Protein AF-A0A2Z2KLW6-F1 (afdb_monomer_lite)

Structure (mmCIF, N/CA/C/O backbone):
data_AF-A0A2Z2KLW6-F1
#
_entry.id   AF-A0A2Z2KLW6-F1
#
loop_
_atom_site.group_PDB
_atom_site.id
_atom_site.type_symbol
_atom_site.label_atom_id
_atom_site.label_alt_id
_atom_site.label_comp_id
_atom_site.label_asym_id
_atom_site.label_entity_id
_atom_site.label_seq_id
_atom_site.pdbx_PDB_ins_code
_atom_site.Cartn_x
_atom_site.Cartn_y
_atom_site.Cartn_z
_atom_site.occupancy
_atom_site.B_iso_or_equiv
_atom_site.auth_seq_id
_atom_site.auth_comp_id
_atom_site.auth_asym_id
_atom_site.auth_atom_id
_atom_site.pdbx_PDB_model_num
ATOM 1 N N . MET A 1 1 ? -40.519 50.316 30.793 1.00 32.97 1 MET A N 1
ATOM 2 C CA . MET A 1 1 ? -40.543 49.162 31.716 1.00 32.97 1 MET A CA 1
ATOM 3 C C . MET A 1 1 ? -40.340 47.937 3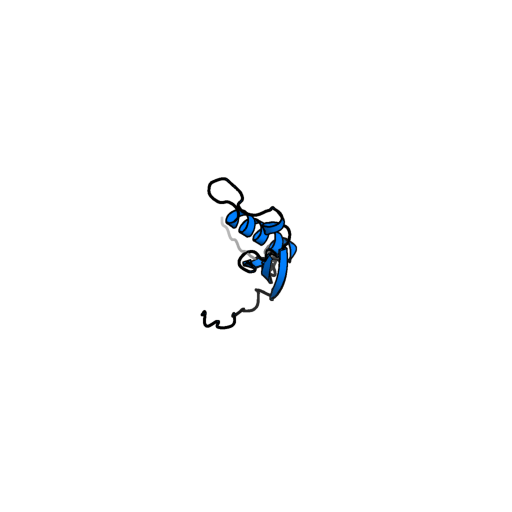0.840 1.00 32.97 1 MET A C 1
ATOM 5 O O . MET A 1 1 ? -41.102 47.790 29.896 1.00 32.97 1 MET A O 1
ATOM 9 N N . ILE A 1 2 ? -39.128 47.376 30.842 1.00 37.81 2 ILE A N 1
ATOM 10 C CA . ILE A 1 2 ? -38.696 46.283 31.745 1.00 37.81 2 ILE A CA 1
ATOM 11 C C . ILE A 1 2 ? -39.386 44.989 31.259 1.00 37.81 2 ILE A C 1
ATOM 13 O O . ILE A 1 2 ? -40.594 44.876 31.410 1.00 37.81 2 ILE A O 1
ATOM 17 N N . GLU A 1 3 ? -38.759 44.173 30.401 1.00 43.91 3 GLU A N 1
ATOM 18 C CA . GLU A 1 3 ? -37.597 43.286 30.659 1.00 43.91 3 GLU A CA 1
ATOM 19 C C . GLU A 1 3 ? -38.039 41.951 31.279 1.00 43.91 3 GLU A C 1
ATOM 21 O O . GLU A 1 3 ? -38.789 41.953 32.248 1.00 43.91 3 GLU A O 1
ATOM 26 N N . GLN A 1 4 ? -37.572 40.838 30.696 1.00 40.84 4 GLN A N 1
ATOM 27 C CA . GLN A 1 4 ? -36.975 39.649 31.342 1.00 40.84 4 GLN A CA 1
ATOM 28 C C . GLN A 1 4 ? -36.892 38.496 30.316 1.00 40.84 4 GLN A C 1
ATOM 30 O O . GLN A 1 4 ? -37.762 38.343 29.459 1.00 40.84 4 GLN A O 1
ATOM 35 N N . ALA A 1 5 ? -35.811 37.716 30.366 1.00 49.47 5 ALA A N 1
ATOM 36 C CA . ALA A 1 5 ? -35.470 36.653 29.409 1.00 49.47 5 ALA A CA 1
ATOM 37 C C . ALA A 1 5 ? -35.260 35.306 30.126 1.00 49.47 5 ALA A C 1
ATOM 39 O O . ALA A 1 5 ? -35.018 35.329 31.328 1.00 49.47 5 ALA A O 1
ATOM 40 N N . THR A 1 6 ? -35.309 34.173 29.394 1.00 44.00 6 THR A N 1
ATOM 41 C CA . THR A 1 6 ? -34.686 32.830 29.652 1.00 44.00 6 THR A CA 1
ATOM 42 C C . THR A 1 6 ? -35.404 31.785 28.751 1.00 44.00 6 THR A C 1
ATOM 44 O O . THR A 1 6 ? -36.629 31.780 28.752 1.00 44.00 6 THR A O 1
ATOM 47 N N . LEU A 1 7 ? -34.812 31.035 27.795 1.00 45.94 7 LEU A N 1
ATOM 48 C CA . LEU A 1 7 ? -33.710 30.031 27.797 1.00 45.94 7 LEU A CA 1
ATOM 49 C C . LEU A 1 7 ? -34.119 28.669 28.431 1.00 45.94 7 LEU A C 1
ATOM 51 O O . LEU A 1 7 ? -34.808 28.670 29.437 1.00 45.94 7 LEU A O 1
ATOM 55 N N . ILE A 1 8 ? -33.786 27.462 27.929 1.00 47.78 8 ILE A N 1
ATOM 56 C CA . ILE A 1 8 ? -32.936 26.980 26.806 1.00 47.78 8 ILE A CA 1
ATOM 57 C C . ILE A 1 8 ? -33.629 25.754 26.098 1.00 47.78 8 ILE A C 1
ATOM 59 O O . ILE A 1 8 ? -34.795 25.482 26.350 1.00 47.78 8 ILE A O 1
ATOM 63 N N . ALA A 1 9 ? -32.864 24.969 25.312 1.00 40.59 9 ALA A N 1
ATOM 64 C CA . ALA A 1 9 ? -33.021 23.542 24.942 1.00 40.59 9 ALA A CA 1
ATOM 65 C C . ALA A 1 9 ? -33.935 23.141 23.756 1.00 40.59 9 ALA A C 1
ATOM 67 O O . ALA A 1 9 ? -35.155 23.217 23.812 1.00 40.59 9 ALA A O 1
ATOM 68 N N . GLY A 1 10 ? -33.311 22.605 22.693 1.00 40.53 10 GLY A N 1
ATOM 69 C CA . GLY A 1 10 ? -34.001 21.958 21.562 1.00 40.53 10 GLY A CA 1
ATOM 70 C C . GLY A 1 10 ? -33.205 21.904 20.249 1.00 40.53 10 GLY A C 1
ATOM 71 O O . GLY A 1 10 ? -33.464 21.046 19.416 1.00 40.53 10 GLY A O 1
ATOM 72 N N . TRP A 1 11 ? -32.209 22.780 20.075 1.00 40.91 11 TRP A N 1
ATOM 73 C CA . TRP A 1 11 ? -31.428 22.921 18.833 1.00 40.91 11 TRP A CA 1
ATOM 74 C C . TRP A 1 11 ? -29.979 22.430 18.965 1.00 40.91 11 TRP A C 1
ATOM 76 O O . TRP A 1 11 ? -29.053 23.041 18.439 1.00 40.91 11 TRP A O 1
ATOM 86 N N . LEU A 1 12 ? -29.784 21.298 19.645 1.00 39.09 12 LEU A N 1
ATOM 87 C CA . LEU A 1 12 ? -28.577 20.497 19.456 1.00 39.09 12 LEU A CA 1
ATOM 88 C C . LEU A 1 12 ? -28.896 19.422 18.412 1.00 39.09 12 LEU A C 1
ATOM 90 O O . LEU A 1 12 ? -29.167 18.270 18.744 1.00 39.09 12 LEU A O 1
ATOM 94 N N . PHE A 1 13 ? -28.911 19.823 17.137 1.00 41.62 13 PHE A N 1
ATOM 95 C CA . PHE A 1 13 ? -28.797 18.847 16.058 1.00 41.62 13 PHE A CA 1
ATOM 96 C C . PHE A 1 13 ? -27.476 18.114 16.282 1.00 41.62 13 PHE A C 1
ATOM 98 O O . PHE A 1 13 ? -26.410 18.719 16.164 1.00 41.62 13 PHE A O 1
ATOM 105 N N . LEU A 1 14 ? -27.545 16.823 16.614 1.00 46.31 14 LEU A N 1
ATOM 106 C CA . LEU A 1 14 ? -26.389 15.956 16.473 1.00 46.31 14 LEU A CA 1
ATOM 107 C C . LEU A 1 14 ? -26.001 16.010 14.994 1.00 46.31 14 LEU A C 1
ATOM 109 O O . LEU A 1 14 ? -26.657 15.391 14.156 1.00 46.31 14 LEU A O 1
ATOM 113 N N . CYS A 1 15 ? -24.914 16.707 14.674 1.00 40.16 15 CYS A N 1
ATOM 114 C CA . CYS A 1 15 ? -24.020 16.155 13.674 1.00 40.16 15 CYS A CA 1
ATOM 115 C C . CYS A 1 15 ? -23.588 14.805 14.251 1.00 40.16 15 CYS A C 1
ATOM 117 O O . CYS A 1 15 ? -22.939 14.810 15.299 1.00 40.16 15 CYS A O 1
ATOM 119 N N . PRO A 1 16 ? -23.943 13.656 13.649 1.00 50.38 16 PRO A N 1
ATOM 120 C CA . PRO A 1 16 ? -23.192 12.459 13.951 1.00 50.38 16 PRO A CA 1
ATOM 121 C C . PRO A 1 16 ? -21.769 12.767 13.495 1.00 50.38 16 PRO A C 1
ATOM 123 O O . PRO A 1 16 ? -21.517 12.907 12.294 1.00 50.38 16 PRO A O 1
ATOM 126 N N . GLU A 1 17 ? -20.847 12.918 14.446 1.00 54.72 17 GLU A N 1
ATOM 127 C CA . GLU A 1 17 ? -19.436 12.724 14.153 1.00 54.72 17 GLU A CA 1
ATOM 128 C C . GLU A 1 17 ? -19.360 11.362 13.475 1.00 54.72 17 GLU A C 1
ATOM 130 O O . GLU A 1 17 ? -19.624 10.324 14.087 1.00 54.72 17 GLU A O 1
ATOM 135 N N . ARG A 1 18 ? -19.119 11.374 12.158 1.00 57.56 18 ARG A N 1
ATOM 136 C CA . ARG A 1 18 ? -18.841 10.149 11.427 1.00 57.56 18 ARG A CA 1
ATOM 137 C C . ARG A 1 18 ? -17.558 9.630 12.037 1.00 57.56 18 ARG A C 1
ATOM 139 O O . ARG A 1 18 ? -16.490 10.140 11.716 1.00 57.56 18 ARG A O 1
ATOM 146 N N . VAL A 1 19 ? -17.688 8.650 12.923 1.00 63.31 19 VAL A N 1
ATOM 147 C CA . VAL A 1 19 ? -16.574 7.837 13.386 1.00 63.31 19 VAL A CA 1
ATOM 148 C C . VAL A 1 19 ? -16.025 7.173 12.132 1.00 63.31 19 VAL A C 1
ATOM 150 O O . VAL A 1 19 ? -16.609 6.231 11.596 1.00 63.31 19 VAL A O 1
ATOM 153 N N . ILE A 1 20 ? -14.966 7.765 11.581 1.00 68.56 20 ILE A N 1
ATOM 154 C CA . ILE A 1 20 ? -14.258 7.197 10.446 1.00 68.56 20 ILE A CA 1
ATOM 155 C C . ILE A 1 20 ? -13.474 6.037 11.038 1.00 68.56 20 ILE A C 1
ATOM 157 O O . ILE A 1 20 ? -12.444 6.248 11.672 1.00 68.56 20 ILE A O 1
ATOM 161 N N . HIS A 1 21 ? -13.997 4.825 10.868 1.00 78.06 21 HIS A N 1
ATOM 162 C CA . HIS A 1 21 ? -13.213 3.628 11.116 1.00 78.06 21 HIS A CA 1
ATOM 163 C C . HIS A 1 21 ? -12.005 3.673 10.182 1.00 78.06 21 HIS A C 1
ATOM 165 O O . HIS A 1 21 ? -12.138 3.836 8.966 1.00 78.06 21 HIS A O 1
ATOM 171 N N . LEU A 1 22 ? -10.831 3.626 10.793 1.00 86.25 22 LEU A N 1
ATOM 172 C CA . LEU A 1 22 ? -9.549 3.587 10.122 1.00 86.25 22 LEU A CA 1
ATOM 173 C C . LEU A 1 22 ? -8.953 2.217 10.388 1.00 86.25 22 LEU A C 1
ATOM 175 O O . LEU A 1 22 ? -9.097 1.676 11.475 1.00 86.25 22 LEU A O 1
ATOM 179 N N . ASN A 1 23 ? -8.272 1.685 9.393 1.00 89.12 23 ASN A N 1
ATOM 180 C CA . ASN A 1 23 ? -7.674 0.370 9.373 1.00 89.12 23 ASN A CA 1
ATOM 181 C C . ASN A 1 23 ? -6.186 0.525 9.063 1.00 89.12 23 ASN A C 1
ATOM 183 O O . ASN A 1 23 ? -5.781 1.413 8.307 1.00 89.12 23 ASN A O 1
ATOM 187 N N . LEU A 1 24 ? -5.377 -0.325 9.680 1.00 89.38 24 LEU A N 1
ATOM 188 C CA . LEU A 1 24 ? -3.949 -0.437 9.457 1.00 89.38 24 LEU A CA 1
ATOM 189 C C . LEU A 1 24 ? -3.704 -1.485 8.371 1.00 89.38 24 LEU A C 1
ATOM 191 O O . LEU A 1 24 ? -4.070 -2.651 8.528 1.00 89.38 24 LEU A O 1
ATOM 195 N N . TYR A 1 25 ? -3.048 -1.065 7.298 1.00 89.94 25 TYR A N 1
ATOM 196 C CA . TYR A 1 25 ? -2.643 -1.913 6.186 1.00 89.94 25 TYR A CA 1
ATOM 197 C C . TYR A 1 25 ? -1.124 -1.895 6.036 1.00 89.94 25 TYR A C 1
ATOM 199 O O . TYR A 1 25 ? -0.483 -0.872 6.280 1.00 89.94 25 TYR A O 1
ATOM 207 N N . GLN A 1 26 ? -0.552 -2.999 5.577 1.00 90.00 26 GLN A N 1
ATOM 208 C CA . GLN A 1 26 ? 0.795 -3.067 5.028 1.00 90.00 26 GLN A CA 1
ATOM 209 C C . GLN A 1 26 ? 0.666 -3.241 3.518 1.00 90.00 26 GLN A C 1
ATOM 211 O O . GLN A 1 26 ? 0.088 -4.220 3.057 1.00 90.00 26 GLN A O 1
ATOM 216 N N . VAL A 1 27 ? 1.186 -2.291 2.747 1.00 89.25 27 VAL A N 1
ATOM 217 C CA . VAL A 1 27 ? 1.197 -2.374 1.286 1.00 89.25 27 VAL A CA 1
ATOM 218 C C . VAL A 1 27 ? 2.606 -2.713 0.827 1.00 89.25 27 VAL A C 1
ATOM 220 O O . VAL A 1 27 ? 3.550 -1.995 1.160 1.00 89.25 27 VAL A O 1
ATOM 223 N N . VAL A 1 28 ? 2.748 -3.808 0.091 1.00 88.88 28 VAL A N 1
ATOM 224 C CA . VAL A 1 28 ? 4.027 -4.352 -0.380 1.00 88.88 28 VAL A CA 1
ATOM 225 C C . VAL A 1 28 ? 4.091 -4.221 -1.897 1.00 88.88 28 VAL A C 1
ATOM 227 O O . VAL A 1 28 ? 3.082 -4.430 -2.568 1.00 88.88 28 VAL A O 1
ATOM 230 N N . ASN A 1 29 ? 5.256 -3.891 -2.455 1.00 83.25 29 ASN A N 1
ATOM 231 C CA . ASN A 1 29 ? 5.456 -3.976 -3.899 1.00 83.25 29 ASN A CA 1
ATOM 232 C C . ASN A 1 29 ? 6.100 -5.311 -4.307 1.00 83.25 29 ASN A C 1
ATOM 234 O O . ASN A 1 29 ? 7.018 -5.808 -3.653 1.00 83.25 29 ASN A O 1
ATOM 238 N N . GLY A 1 30 ? 5.646 -5.889 -5.423 1.00 70.19 30 GLY A N 1
ATOM 239 C CA . GLY A 1 30 ? 6.153 -7.174 -5.931 1.00 70.19 30 GLY A CA 1
ATOM 240 C C . GLY A 1 30 ? 7.577 -7.125 -6.512 1.00 70.19 30 GLY A C 1
ATOM 241 O O . GLY A 1 30 ? 8.076 -8.124 -7.032 1.00 70.19 30 GLY A O 1
ATOM 242 N N . TYR A 1 31 ? 8.247 -5.970 -6.465 1.00 66.31 31 TYR A N 1
ATOM 243 C CA . TYR A 1 31 ? 9.497 -5.721 -7.180 1.00 66.31 31 TYR A CA 1
ATOM 244 C C . TYR A 1 31 ? 10.711 -6.360 -6.481 1.00 66.31 31 TYR A C 1
ATOM 246 O O . TYR A 1 31 ? 11.410 -5.727 -5.689 1.00 66.31 31 TYR A O 1
ATOM 254 N N . MET A 1 32 ? 11.007 -7.618 -6.822 1.00 58.31 32 MET A N 1
ATOM 255 C CA . MET A 1 32 ? 12.121 -8.411 -6.272 1.00 58.31 32 MET A CA 1
ATOM 256 C C . MET A 1 32 ? 13.519 -7.990 -6.784 1.00 58.31 32 MET A C 1
ATOM 258 O O . MET A 1 32 ? 14.311 -8.824 -7.219 1.00 58.31 32 MET A O 1
ATOM 262 N N . GLY A 1 33 ? 13.839 -6.693 -6.740 1.00 62.44 33 GLY A N 1
ATOM 263 C CA . GLY A 1 33 ? 15.168 -6.167 -7.073 1.00 62.44 33 GLY A CA 1
ATOM 264 C C . GLY A 1 33 ? 16.171 -6.341 -5.927 1.00 62.44 33 GLY A C 1
ATOM 265 O O . GLY A 1 33 ? 17.085 -7.153 -6.016 1.00 62.44 33 GLY A O 1
ATOM 266 N N . ASN A 1 34 ? 15.972 -5.589 -4.839 1.00 63.66 34 ASN A N 1
ATOM 267 C CA . ASN A 1 34 ? 16.784 -5.642 -3.610 1.00 63.66 34 ASN A CA 1
ATOM 268 C C . ASN A 1 34 ? 15.998 -6.241 -2.421 1.00 63.66 34 ASN A C 1
ATOM 270 O O . ASN A 1 34 ? 16.329 -5.988 -1.266 1.00 63.66 34 ASN A O 1
ATOM 274 N N . GLY A 1 35 ? 14.943 -7.007 -2.708 1.00 68.00 35 GLY A N 1
ATOM 275 C CA . GLY A 1 35 ? 13.916 -7.406 -1.740 1.00 68.00 35 GLY A CA 1
ATOM 276 C C . GLY A 1 35 ? 12.656 -6.529 -1.826 1.00 68.00 35 GLY A C 1
ATOM 277 O O . GLY A 1 35 ? 12.697 -5.463 -2.447 1.00 68.00 35 GLY A O 1
ATOM 278 N N . PRO A 1 36 ? 11.526 -6.989 -1.259 1.00 70.00 36 PRO A N 1
ATOM 279 C CA . PRO A 1 36 ? 10.256 -6.272 -1.308 1.00 70.00 36 PRO A CA 1
ATOM 280 C C . PRO A 1 36 ? 10.304 -5.003 -0.450 1.00 70.00 36 PRO A C 1
ATOM 282 O O . PRO A 1 36 ? 10.741 -5.036 0.702 1.00 70.00 36 PRO A O 1
ATOM 285 N N . HIS A 1 37 ? 9.805 -3.888 -0.983 1.00 81.62 37 HIS A N 1
ATOM 286 C CA . HIS A 1 37 ? 9.580 -2.683 -0.191 1.00 81.62 37 HIS A CA 1
ATOM 287 C C . HIS A 1 37 ? 8.141 -2.676 0.330 1.00 81.62 37 HIS A C 1
ATOM 289 O O . HIS A 1 37 ? 7.200 -2.939 -0.419 1.00 81.62 37 HIS A O 1
ATOM 295 N N . PHE A 1 38 ? 7.962 -2.330 1.604 1.00 86.12 38 PHE A N 1
ATOM 296 C CA . PHE A 1 38 ? 6.652 -2.248 2.245 1.00 86.12 38 PHE A CA 1
ATOM 297 C C . PHE A 1 38 ? 6.419 -0.881 2.894 1.00 86.12 38 PHE A C 1
ATOM 299 O O . PHE A 1 38 ? 7.347 -0.233 3.381 1.00 86.12 38 PHE A O 1
ATOM 306 N N . VAL A 1 39 ? 5.160 -0.444 2.904 1.00 86.44 39 VAL A N 1
ATOM 307 C CA . VAL A 1 39 ? 4.700 0.805 3.520 1.00 86.44 39 VAL A CA 1
ATOM 308 C C . VAL A 1 39 ? 3.482 0.505 4.385 1.00 86.44 39 VAL A C 1
ATOM 310 O O . VAL A 1 39 ? 2.485 -0.030 3.904 1.00 86.44 39 VAL A O 1
ATOM 313 N N . THR A 1 40 ? 3.539 0.880 5.660 1.00 89.56 40 THR A N 1
ATOM 314 C CA . THR A 1 40 ? 2.387 0.788 6.563 1.00 89.56 40 THR A CA 1
ATOM 315 C C . THR A 1 40 ? 1.508 2.030 6.411 1.00 89.56 40 THR A C 1
ATOM 317 O O . THR A 1 40 ? 1.993 3.156 6.534 1.00 89.56 40 THR A O 1
ATOM 320 N N . VAL A 1 41 ? 0.215 1.838 6.151 1.00 86.88 41 VAL A N 1
ATOM 321 C CA . VAL A 1 41 ? -0.755 2.902 5.859 1.00 86.88 41 VAL A CA 1
ATOM 322 C C . VAL A 1 41 ? -1.961 2.794 6.788 1.00 86.88 41 VAL A C 1
ATOM 324 O O . VAL A 1 41 ? -2.511 1.714 6.980 1.00 86.88 41 VAL A O 1
ATOM 327 N N . ILE A 1 42 ? -2.408 3.929 7.330 1.00 89.06 42 ILE A N 1
ATOM 328 C CA . ILE A 1 42 ? -3.685 4.040 8.046 1.00 89.06 42 ILE A CA 1
ATOM 329 C C . ILE A 1 42 ? -4.716 4.630 7.079 1.00 89.06 42 ILE A C 1
ATOM 331 O O . ILE A 1 42 ? -4.572 5.774 6.646 1.00 89.06 42 ILE A O 1
ATOM 335 N N . ALA A 1 43 ? -5.749 3.863 6.730 1.00 88.38 43 ALA A N 1
ATOM 336 C CA . ALA A 1 43 ? -6.758 4.251 5.743 1.00 88.38 43 ALA A CA 1
ATOM 337 C C . ALA A 1 43 ? -8.147 3.693 6.084 1.00 88.38 43 ALA A C 1
ATOM 339 O O . ALA A 1 43 ? -8.278 2.746 6.847 1.00 88.38 43 ALA A O 1
ATOM 340 N N . LYS A 1 44 ? -9.208 4.265 5.506 1.00 88.75 44 LYS A N 1
ATOM 341 C CA . LYS A 1 44 ? -10.590 3.786 5.710 1.00 88.75 44 LYS A CA 1
ATOM 342 C C . LYS A 1 44 ? -10.858 2.396 5.106 1.00 88.75 44 LYS A C 1
ATOM 344 O O . LYS A 1 44 ? -11.612 1.614 5.671 1.00 88.75 44 LYS A O 1
ATOM 349 N N . ASP A 1 45 ? -10.258 2.116 3.954 1.00 89.69 45 ASP A N 1
ATOM 350 C CA . ASP A 1 45 ? -10.446 0.912 3.146 1.00 89.69 45 ASP A CA 1
ATOM 351 C C . ASP A 1 45 ? -9.178 0.614 2.331 1.00 89.69 45 ASP A C 1
ATOM 353 O O . ASP A 1 45 ? -8.311 1.479 2.180 1.00 89.69 45 ASP A O 1
ATOM 357 N N . GLU A 1 46 ? -9.089 -0.609 1.801 1.00 90.25 46 GLU A N 1
ATOM 358 C CA . GLU A 1 46 ? -7.948 -1.111 1.021 1.00 90.25 46 GLU A CA 1
ATOM 359 C C . GLU A 1 46 ? -7.615 -0.198 -0.164 1.00 90.25 46 GLU A C 1
ATOM 361 O O . GLU A 1 46 ? -6.462 0.173 -0.341 1.00 90.25 46 GLU A O 1
ATOM 366 N N . ALA A 1 47 ? -8.622 0.271 -0.909 1.00 91.88 47 ALA A N 1
ATOM 367 C CA . ALA A 1 47 ? -8.422 1.168 -2.049 1.00 91.88 47 ALA A CA 1
ATOM 368 C C . ALA A 1 47 ? -7.807 2.526 -1.651 1.00 91.88 47 ALA A C 1
ATOM 370 O O . ALA A 1 47 ? -7.001 3.095 -2.389 1.00 91.88 4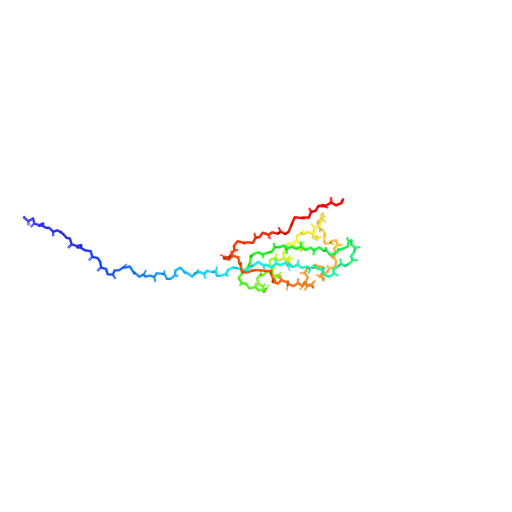7 ALA A O 1
ATOM 371 N N . ALA A 1 48 ? -8.161 3.069 -0.478 1.00 91.12 48 ALA A N 1
ATOM 372 C CA . ALA A 1 48 ? -7.508 4.267 0.049 1.00 91.12 48 ALA A CA 1
ATOM 373 C C . ALA A 1 48 ? -6.083 3.984 0.558 1.00 91.12 48 ALA A C 1
ATOM 375 O O . ALA A 1 48 ? -5.230 4.869 0.466 1.00 91.12 48 ALA A O 1
ATOM 376 N N . ALA A 1 49 ? -5.813 2.775 1.064 1.00 91.00 49 ALA A N 1
ATOM 377 C CA . ALA A 1 49 ? -4.468 2.351 1.446 1.00 91.00 49 ALA A CA 1
ATOM 378 C C . ALA A 1 49 ? -3.555 2.200 0.220 1.00 91.00 49 ALA A C 1
ATOM 380 O O . ALA A 1 49 ? -2.461 2.762 0.197 1.00 91.00 49 ALA A O 1
ATOM 381 N N . GLU A 1 50 ? -4.041 1.512 -0.815 1.00 92.25 50 GLU A N 1
ATOM 382 C CA . GLU A 1 50 ? -3.373 1.294 -2.099 1.00 92.25 50 GLU A CA 1
ATOM 383 C C . GLU A 1 50 ? -3.020 2.621 -2.778 1.00 92.25 50 GLU A C 1
ATOM 385 O O . GLU A 1 50 ? -1.865 2.849 -3.129 1.00 92.25 50 GLU A O 1
ATOM 390 N N . ALA A 1 51 ? -3.979 3.550 -2.885 1.00 92.88 51 ALA A N 1
ATOM 391 C CA . ALA A 1 51 ? -3.745 4.859 -3.494 1.00 92.88 51 ALA A CA 1
ATOM 392 C C . ALA A 1 51 ? -2.686 5.683 -2.734 1.00 92.88 51 ALA A C 1
ATOM 394 O O . ALA A 1 51 ? -1.807 6.294 -3.348 1.00 92.88 51 ALA A O 1
ATOM 395 N N . ALA A 1 52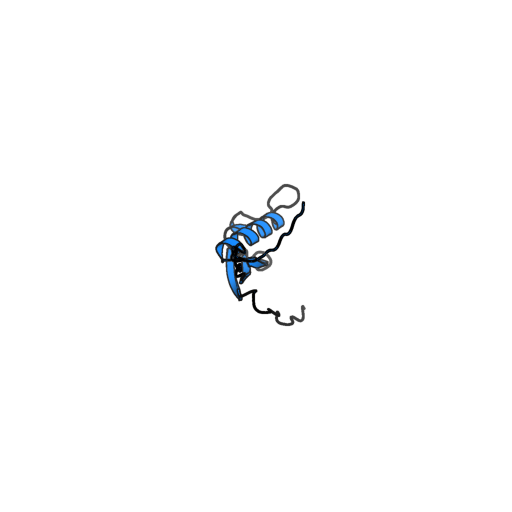 ? -2.731 5.679 -1.397 1.00 92.12 52 ALA A N 1
ATOM 396 C CA . ALA A 1 52 ? -1.749 6.380 -0.569 1.00 92.12 52 ALA A CA 1
ATOM 397 C C . ALA A 1 52 ? -0.351 5.735 -0.644 1.00 92.12 52 ALA A C 1
ATOM 399 O O . ALA A 1 52 ? 0.655 6.448 -0.715 1.00 92.12 52 ALA A O 1
ATOM 400 N N . ALA A 1 53 ? -0.278 4.401 -0.679 1.00 91.56 53 ALA A N 1
ATOM 401 C CA . ALA A 1 53 ? 0.965 3.663 -0.874 1.00 91.56 53 ALA A CA 1
ATOM 402 C C . ALA A 1 53 ? 1.547 3.882 -2.278 1.00 91.56 53 ALA A C 1
ATOM 404 O O . ALA A 1 53 ? 2.739 4.156 -2.399 1.00 91.56 53 ALA A O 1
ATOM 405 N N . SER A 1 54 ? 0.720 3.856 -3.326 1.00 91.12 54 SER A N 1
ATOM 406 C CA . SER A 1 54 ? 1.114 4.154 -4.709 1.00 91.12 54 SER A CA 1
ATOM 407 C C . SER A 1 54 ? 1.763 5.533 -4.820 1.00 91.12 54 SER A C 1
ATOM 409 O O . SER A 1 54 ? 2.859 5.665 -5.368 1.00 91.12 54 SER A O 1
ATOM 411 N N . GLU A 1 55 ? 1.171 6.565 -4.207 1.00 91.81 55 GLU A N 1
ATOM 412 C CA . GLU A 1 55 ? 1.807 7.882 -4.139 1.00 91.81 55 GLU A CA 1
ATOM 413 C C . GLU A 1 55 ? 3.162 7.864 -3.414 1.00 91.81 55 GLU A C 1
ATOM 415 O O . GLU A 1 55 ? 4.080 8.580 -3.826 1.00 91.81 55 GLU A O 1
ATOM 420 N N . ALA A 1 56 ? 3.301 7.090 -2.334 1.00 89.88 56 ALA A N 1
ATOM 421 C CA . ALA A 1 56 ? 4.553 6.967 -1.590 1.00 89.88 56 ALA A CA 1
ATOM 422 C C . ALA A 1 56 ? 5.639 6.251 -2.415 1.00 89.88 56 ALA A C 1
ATOM 424 O O . ALA A 1 56 ? 6.740 6.786 -2.566 1.00 89.88 56 ALA A O 1
ATOM 425 N N . PHE A 1 57 ? 5.317 5.108 -3.028 1.00 88.69 57 PHE A N 1
ATOM 426 C CA . PHE A 1 57 ? 6.217 4.369 -3.918 1.00 88.69 57 PHE A CA 1
ATOM 427 C C . PHE A 1 57 ? 6.610 5.191 -5.149 1.00 88.69 57 PHE A C 1
ATOM 429 O O . PHE A 1 57 ? 7.782 5.214 -5.522 1.00 88.69 57 PHE A O 1
ATOM 436 N N . LYS A 1 58 ? 5.680 5.950 -5.737 1.00 89.06 58 LYS A N 1
ATOM 437 C CA . LYS A 1 58 ? 5.957 6.839 -6.874 1.00 89.06 58 LYS A CA 1
ATOM 438 C C . LYS A 1 58 ? 6.878 8.006 -6.503 1.00 89.06 58 LYS A C 1
ATOM 440 O O . LYS A 1 58 ? 7.741 8.377 -7.298 1.00 89.06 58 LYS A O 1
ATOM 445 N N . LYS A 1 59 ? 6.742 8.560 -5.290 1.00 88.75 59 LYS A N 1
ATOM 446 C CA . LYS A 1 59 ? 7.672 9.567 -4.737 1.00 88.75 59 LYS A CA 1
ATOM 447 C C . LYS A 1 59 ? 9.052 8.962 -4.456 1.00 88.75 59 LYS A C 1
ATOM 449 O O . LYS A 1 59 ? 10.047 9.604 -4.770 1.00 88.75 59 LYS A O 1
ATOM 454 N N . HIS A 1 60 ? 9.119 7.735 -3.935 1.00 85.81 60 HIS A N 1
ATOM 455 C CA . HIS A 1 60 ? 10.375 6.999 -3.734 1.00 85.81 60 HIS A CA 1
ATOM 456 C C . HIS A 1 60 ? 11.092 6.698 -5.062 1.00 85.81 60 HIS A C 1
ATOM 458 O O . HIS A 1 60 ? 12.297 6.904 -5.182 1.00 85.81 60 HIS A O 1
ATOM 464 N N . ALA A 1 61 ? 10.341 6.287 -6.086 1.00 86.25 61 ALA A N 1
ATOM 465 C CA . ALA A 1 61 ? 10.867 5.988 -7.413 1.00 86.25 61 ALA A CA 1
ATOM 466 C C . ALA A 1 61 ? 11.382 7.221 -8.175 1.00 86.25 61 ALA A C 1
ATOM 468 O O . ALA A 1 61 ? 12.166 7.072 -9.115 1.00 86.25 61 ALA A O 1
ATOM 469 N N . PHE A 1 62 ? 10.944 8.430 -7.813 1.00 88.50 62 PHE A N 1
ATOM 470 C CA . PHE A 1 62 ? 11.311 9.665 -8.499 1.00 88.50 62 PHE A CA 1
ATOM 471 C C . PHE A 1 62 ? 12.598 10.276 -7.926 1.00 88.50 62 PHE A C 1
ATOM 473 O O . PHE A 1 62 ? 12.588 10.981 -6.916 1.00 88.50 62 PHE A O 1
ATOM 480 N N . TYR A 1 63 ? 13.720 10.074 -8.621 1.00 85.25 63 TYR A N 1
ATOM 481 C CA . TYR A 1 63 ? 15.030 10.584 -8.214 1.00 85.25 63 TYR A CA 1
ATOM 482 C C . TYR A 1 63 ? 15.674 11.427 -9.321 1.00 85.25 63 TYR A C 1
ATOM 484 O O . TYR A 1 63 ? 15.719 11.036 -10.487 1.00 85.25 63 TYR A O 1
ATOM 492 N N . ARG A 1 64 ? 16.187 12.612 -8.954 1.00 85.31 64 ARG A N 1
ATOM 493 C CA . ARG A 1 64 ? 16.872 13.573 -9.852 1.00 85.31 64 ARG A CA 1
ATOM 494 C C . ARG A 1 64 ? 16.120 13.912 -11.156 1.00 85.31 64 ARG A C 1
ATOM 496 O O . ARG A 1 64 ? 16.747 14.213 -12.166 1.00 85.31 64 ARG A O 1
ATOM 503 N N . GLY A 1 65 ? 14.786 13.927 -11.124 1.00 87.88 65 GLY A N 1
ATOM 504 C CA . GLY A 1 65 ? 13.957 14.314 -12.273 1.00 87.88 65 GLY A CA 1
ATOM 505 C C . GLY A 1 65 ? 13.492 13.155 -13.162 1.00 87.88 65 GLY A C 1
ATOM 506 O O . GLY A 1 65 ? 12.846 13.403 -14.176 1.00 87.88 65 GLY A O 1
ATOM 507 N N . SER A 1 66 ? 13.789 11.908 -12.791 1.00 87.38 66 SER A N 1
ATOM 508 C CA . SER A 1 66 ? 13.405 10.699 -13.530 1.00 87.38 66 SER A CA 1
ATOM 509 C C . SER A 1 66 ? 12.885 9.610 -12.592 1.00 87.38 66 SER A C 1
ATOM 511 O O . SER A 1 66 ? 13.365 9.489 -11.464 1.00 87.38 66 SER A O 1
ATOM 513 N N . TYR A 1 67 ? 11.962 8.777 -13.070 1.00 86.81 67 TYR A N 1
ATOM 514 C CA . TYR A 1 67 ? 11.612 7.531 -12.388 1.00 86.81 67 TYR A CA 1
ATOM 515 C C . TYR A 1 67 ? 12.724 6.495 -12.592 1.00 86.81 67 TYR A C 1
ATOM 517 O O . TYR A 1 67 ? 13.159 6.277 -13.722 1.00 86.81 67 TYR A 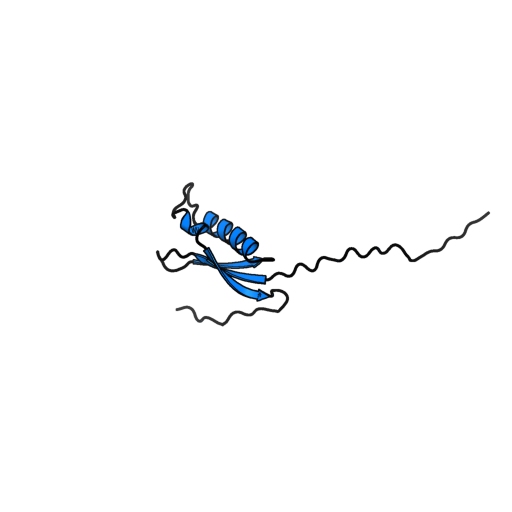O 1
ATOM 525 N N . GLN A 1 68 ? 13.208 5.893 -11.504 1.00 87.31 68 GLN A N 1
ATOM 526 C CA . GLN A 1 68 ? 14.265 4.870 -11.534 1.00 87.31 68 GLN A CA 1
ATOM 527 C C . GLN A 1 68 ? 13.735 3.440 -11.661 1.00 87.31 68 GLN A C 1
ATOM 529 O O . GLN A 1 68 ? 14.499 2.538 -11.995 1.00 87.31 68 GLN A O 1
ATOM 534 N N . TYR A 1 69 ? 12.441 3.247 -11.412 1.00 84.88 69 TYR A N 1
ATOM 535 C CA . TYR A 1 69 ? 11.764 1.959 -11.484 1.00 84.88 69 TYR A CA 1
ATOM 536 C C . TYR A 1 69 ? 10.668 1.985 -12.563 1.00 84.88 69 TYR A C 1
ATOM 538 O O . TYR A 1 69 ? 10.171 3.071 -12.889 1.00 84.88 69 TYR A O 1
ATOM 546 N N . PRO A 1 70 ? 10.312 0.819 -13.132 1.00 86.38 70 PRO A N 1
ATOM 547 C CA . PRO A 1 70 ? 9.146 0.678 -14.002 1.00 86.38 70 PRO A CA 1
ATOM 548 C C . PRO A 1 70 ? 7.828 1.020 -13.277 1.00 86.38 70 PRO A C 1
ATOM 550 O O . PRO A 1 70 ? 7.796 1.183 -12.061 1.00 86.38 70 PRO A O 1
ATOM 553 N N . GLU A 1 71 ? 6.750 1.223 -14.043 1.00 85.81 71 GLU A N 1
ATOM 554 C CA . GLU A 1 71 ? 5.475 1.750 -13.518 1.00 85.81 71 GLU A CA 1
ATOM 555 C C . GLU A 1 71 ? 4.744 0.769 -12.585 1.00 85.81 71 GLU A C 1
ATOM 557 O O . GLU A 1 71 ? 4.132 1.194 -11.604 1.00 85.81 71 GLU A O 1
ATOM 562 N N . ASP A 1 72 ? 4.916 -0.531 -12.828 1.00 86.00 72 ASP A N 1
ATOM 563 C CA . ASP A 1 72 ? 4.494 -1.629 -11.951 1.00 86.00 72 ASP A CA 1
ATOM 564 C C . ASP A 1 72 ? 4.969 -1.456 -10.495 1.00 86.00 72 ASP A C 1
ATOM 566 O O . ASP A 1 72 ? 4.206 -1.745 -9.578 1.00 86.00 72 ASP A O 1
ATOM 570 N N . TYR A 1 73 ? 6.147 -0.868 -10.256 1.00 85.06 73 TYR A N 1
ATOM 571 C CA . TYR A 1 73 ? 6.698 -0.597 -8.919 1.00 85.06 73 TYR A CA 1
ATOM 572 C C . TYR A 1 73 ? 5.739 0.160 -7.980 1.00 85.06 73 TYR A C 1
ATOM 574 O O . TYR A 1 73 ? 5.857 0.028 -6.759 1.00 85.06 73 TYR A O 1
ATOM 582 N N . TRP A 1 74 ? 4.824 0.972 -8.529 1.00 88.88 74 TRP A N 1
ATOM 583 C CA . TRP A 1 74 ? 3.805 1.709 -7.772 1.00 88.88 74 TRP A CA 1
ATOM 584 C C . TRP A 1 74 ? 2.361 1.428 -8.224 1.00 88.88 74 TRP A C 1
ATOM 586 O O . TRP A 1 74 ? 1.451 2.082 -7.710 1.00 88.88 74 TRP A O 1
ATOM 596 N N . THR A 1 75 ? 2.125 0.505 -9.164 1.00 87.38 75 THR A N 1
ATOM 597 C CA . THR A 1 75 ? 0.766 0.102 -9.593 1.00 87.38 75 THR A CA 1
ATOM 598 C C . THR A 1 75 ? 0.442 -1.371 -9.353 1.00 87.38 75 THR A C 1
ATOM 600 O O . THR A 1 75 ? -0.731 -1.719 -9.381 1.00 87.38 75 THR A O 1
ATOM 603 N N . ASP A 1 76 ? 1.443 -2.229 -9.146 1.00 88.69 76 ASP A N 1
ATOM 604 C CA . ASP A 1 76 ? 1.274 -3.641 -8.788 1.00 88.69 76 ASP A CA 1
ATOM 605 C C . ASP A 1 76 ? 1.624 -3.816 -7.302 1.00 88.69 76 ASP A C 1
ATOM 607 O O . ASP A 1 76 ? 2.783 -4.006 -6.913 1.00 88.69 76 ASP A O 1
ATOM 611 N N . LEU A 1 77 ? 0.610 -3.601 -6.460 1.00 88.75 77 LEU A N 1
ATOM 612 C CA . LEU A 1 77 ? 0.734 -3.478 -5.009 1.00 88.75 77 LEU A CA 1
ATOM 613 C C . LEU A 1 77 ? -0.143 -4.507 -4.295 1.00 88.75 77 LEU A C 1
ATOM 615 O O . LEU A 1 77 ? -1.346 -4.596 -4.536 1.00 88.75 77 LEU A O 1
ATOM 619 N N . GLU A 1 78 ? 0.447 -5.235 -3.352 1.00 90.75 78 GLU A N 1
ATOM 620 C CA . GLU A 1 78 ? -0.263 -6.182 -2.498 1.00 90.75 78 GLU A CA 1
ATOM 621 C C . GLU A 1 78 ? -0.659 -5.498 -1.184 1.00 90.75 78 GLU A C 1
ATOM 623 O O . GLU A 1 78 ? 0.200 -5.080 -0.403 1.00 90.75 78 GLU A O 1
ATOM 628 N N . VAL A 1 79 ? -1.965 -5.364 -0.935 1.00 91.19 79 VAL A N 1
ATOM 629 C CA . VAL A 1 79 ? -2.514 -4.721 0.269 1.00 91.19 79 VAL A CA 1
ATOM 630 C C . VAL A 1 79 ? -2.887 -5.781 1.302 1.00 91.19 79 VAL A C 1
ATOM 632 O O . VAL A 1 79 ? -3.847 -6.525 1.127 1.00 91.19 79 VAL A O 1
ATOM 635 N N . ASN A 1 80 ? -2.159 -5.811 2.415 1.00 90.06 80 ASN A N 1
ATOM 636 C CA . ASN A 1 80 ? -2.402 -6.712 3.537 1.00 90.06 80 ASN A CA 1
ATOM 637 C C . ASN A 1 80 ? -3.059 -5.955 4.702 1.00 90.06 80 ASN A C 1
ATOM 639 O O . ASN A 1 80 ? -2.496 -4.992 5.222 1.00 90.06 80 ASN A O 1
ATOM 643 N N . PHE A 1 81 ? -4.248 -6.377 5.137 1.00 89.38 81 PHE A N 1
ATOM 644 C CA . PHE A 1 81 ? -4.888 -5.850 6.350 1.00 89.38 81 PHE A CA 1
ATOM 645 C C . PHE A 1 81 ? -4.191 -6.393 7.606 1.00 89.38 81 PHE A C 1
ATOM 647 O O . PHE A 1 81 ? -4.059 -7.605 7.762 1.00 89.38 81 PHE A O 1
ATOM 654 N N . LEU A 1 82 ? -3.780 -5.501 8.514 1.00 87.00 82 LEU A N 1
ATOM 655 C CA . LEU A 1 82 ? -3.136 -5.866 9.780 1.00 87.00 82 LEU A CA 1
ATOM 656 C C . LEU A 1 82 ? -4.102 -5.806 10.971 1.00 87.00 82 LEU A C 1
ATOM 658 O O . LEU A 1 82 ? -4.162 -6.738 11.768 1.00 87.00 82 LEU A O 1
ATOM 662 N N . SER A 1 83 ? -4.825 -4.694 11.129 1.00 84.44 83 SER A N 1
ATOM 663 C CA . SER A 1 83 ? -5.715 -4.447 12.273 1.00 84.44 83 SER A CA 1
ATOM 664 C C . SER A 1 83 ? -6.672 -3.292 11.983 1.00 84.44 83 SER A C 1
ATOM 666 O O . SER A 1 83 ? -6.356 -2.406 11.195 1.00 84.44 83 SER A O 1
ATOM 668 N N . ASP A 1 84 ? -7.802 -3.226 12.686 1.00 81.50 84 ASP A N 1
ATOM 669 C CA . ASP A 1 84 ? -8.535 -1.963 12.833 1.00 81.50 84 ASP A CA 1
ATOM 670 C C . ASP A 1 84 ? -7.659 -1.002 13.670 1.00 81.50 84 ASP A C 1
ATOM 672 O O . ASP A 1 84 ? -7.027 -1.421 14.643 1.00 81.50 84 ASP A O 1
ATOM 676 N N . ALA A 1 85 ? -7.551 0.266 13.274 1.00 73.44 85 ALA A N 1
ATOM 677 C CA . ALA A 1 85 ? -6.727 1.278 13.943 1.00 73.44 85 ALA A CA 1
ATOM 678 C C . ALA A 1 85 ? -7.451 1.961 15.123 1.00 73.44 85 ALA A C 1
ATOM 680 O O . ALA A 1 85 ? -6.870 2.810 15.800 1.00 73.44 85 ALA A O 1
ATOM 681 N N . SER A 1 86 ? -8.709 1.591 15.394 1.00 68.81 86 SER A N 1
ATOM 682 C CA . SER A 1 86 ? -9.421 1.928 16.633 1.00 68.81 86 SER A CA 1
ATOM 683 C C . SER A 1 86 ? -9.006 1.060 17.830 1.00 68.81 86 SER A C 1
ATOM 685 O O . SER A 1 86 ? -9.332 1.408 18.967 1.00 68.81 86 SER A O 1
ATOM 68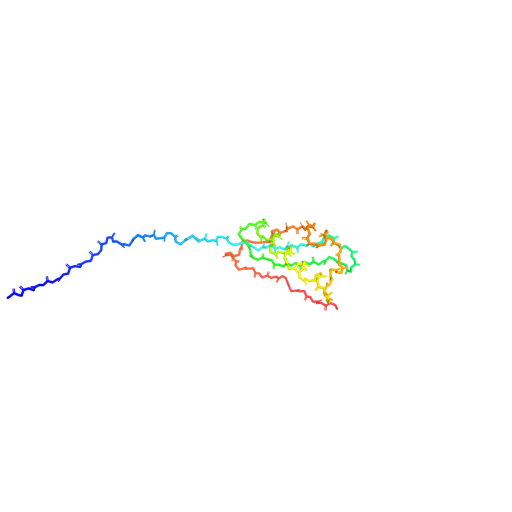7 N N . VAL A 1 87 ?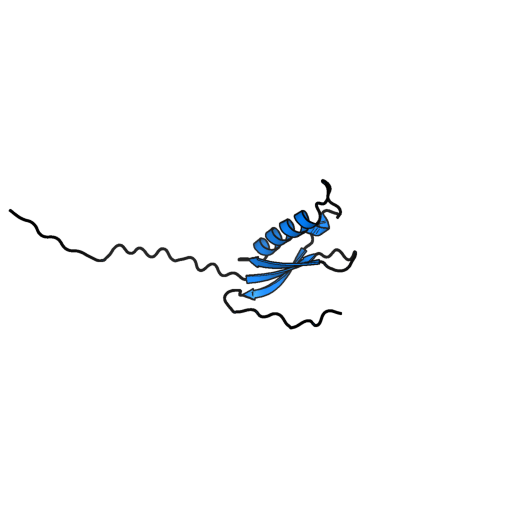 -8.239 -0.018 17.609 1.00 65.62 87 VAL A N 1
ATOM 688 C CA . VAL A 1 87 ? -7.530 -0.753 18.670 1.00 65.62 87 VAL A CA 1
ATOM 689 C C . VAL A 1 87 ? -6.022 -0.454 18.635 1.00 65.62 87 VAL A C 1
ATOM 691 O O . VAL A 1 87 ? -5.458 -0.287 17.553 1.00 65.62 87 VAL A O 1
ATOM 694 N N . PRO A 1 88 ? -5.333 -0.377 19.793 1.00 65.00 88 PRO A N 1
ATOM 695 C CA . PRO A 1 88 ? -3.889 -0.155 19.823 1.00 65.00 88 PRO A CA 1
ATOM 696 C C . PRO A 1 88 ? -3.123 -1.306 19.160 1.00 65.00 88 PRO A C 1
ATOM 698 O O . PRO A 1 88 ? -3.128 -2.429 19.662 1.00 65.00 88 PRO A O 1
ATOM 701 N N . PHE A 1 89 ? -2.429 -1.012 18.061 1.00 68.94 89 PHE A N 1
ATOM 702 C CA . PHE A 1 89 ? -1.494 -1.933 17.420 1.00 68.94 89 PHE A CA 1
ATOM 703 C C . PHE A 1 89 ? -0.082 -1.758 17.996 1.00 68.94 89 PHE A C 1
ATOM 705 O O . PHE A 1 89 ? 0.396 -0.634 18.163 1.00 68.94 89 PHE A O 1
ATOM 712 N N . VAL A 1 90 ? 0.593 -2.874 18.266 1.00 67.12 90 VAL A N 1
ATOM 713 C CA . VAL A 1 90 ? 2.003 -2.939 18.666 1.00 67.12 90 VAL A CA 1
ATOM 714 C C . VAL A 1 90 ? 2.669 -3.948 17.737 1.00 67.12 90 VAL A C 1
ATOM 716 O O . VAL A 1 90 ? 2.204 -5.082 17.649 1.00 67.12 90 VAL A O 1
ATOM 719 N N . SER A 1 91 ? 3.720 -3.539 17.023 1.00 68.56 91 SER A N 1
ATOM 720 C CA . SER A 1 91 ? 4.510 -4.463 16.204 1.00 68.56 91 SER A CA 1
ATOM 721 C C . SER A 1 91 ? 5.341 -5.392 17.088 1.00 68.56 91 SER A C 1
ATOM 723 O O . SER A 1 91 ? 5.699 -5.035 18.213 1.00 68.56 91 SER A O 1
ATOM 725 N N . GLU A 1 92 ? 5.704 -6.558 16.561 1.00 71.75 92 GLU A N 1
ATOM 726 C CA . GLU A 1 92 ? 6.712 -7.406 17.197 1.00 71.75 92 GLU A CA 1
ATOM 727 C C . GLU A 1 92 ? 8.066 -6.673 17.279 1.00 71.75 92 GLU A C 1
ATOM 729 O O . GLU A 1 92 ? 8.328 -5.719 16.536 1.00 71.75 92 GLU A O 1
ATOM 734 N N . VAL A 1 93 ? 8.901 -7.073 18.241 1.00 65.94 93 VAL A N 1
ATOM 735 C CA . VAL A 1 93 ? 10.246 -6.513 18.422 1.00 65.94 93 VAL A CA 1
ATOM 736 C C . VAL A 1 93 ? 11.197 -7.284 17.520 1.00 65.94 93 VAL A C 1
ATOM 738 O O . VAL A 1 93 ? 11.502 -8.438 17.802 1.00 65.94 93 VAL A O 1
ATOM 741 N N . ASP A 1 94 ? 11.647 -6.636 16.450 1.00 68.31 94 ASP A N 1
ATOM 742 C CA . ASP A 1 94 ? 12.631 -7.185 15.521 1.00 68.31 94 ASP A CA 1
ATOM 743 C C . ASP A 1 94 ? 14.049 -6.748 15.936 1.00 68.31 94 ASP A C 1
ATOM 745 O O . ASP A 1 94 ? 14.325 -5.551 16.088 1.00 68.31 94 ASP A O 1
ATOM 749 N N . GLU A 1 95 ? 14.942 -7.713 16.161 1.00 59.31 95 GLU A N 1
ATOM 750 C CA . GLU A 1 95 ? 16.361 -7.472 16.446 1.00 59.31 95 GLU A CA 1
ATOM 751 C C . GLU A 1 95 ? 17.126 -7.463 15.116 1.00 59.31 95 GLU A C 1
ATOM 753 O O . GLU A 1 95 ? 17.630 -8.491 14.674 1.00 59.31 95 GLU A O 1
ATOM 758 N N . GLY A 1 96 ? 17.180 -6.297 14.464 1.00 53.62 96 GLY A N 1
ATOM 759 C CA . GLY A 1 96 ? 17.808 -6.157 13.146 1.00 53.62 96 GLY A CA 1
ATOM 760 C C . GLY A 1 96 ? 19.282 -6.589 13.114 1.00 53.62 96 GLY A C 1
ATOM 761 O O . GLY A 1 96 ? 20.087 -6.078 13.899 1.00 53.62 96 GLY A O 1
ATOM 762 N N . GLU A 1 97 ? 19.603 -7.498 12.184 1.00 44.94 97 GLU A N 1
ATOM 763 C CA . GLU A 1 97 ? 20.958 -8.009 11.881 1.00 44.94 97 GLU A CA 1
ATOM 764 C C . GLU A 1 97 ? 21.913 -6.951 11.282 1.00 44.94 97 GLU A C 1
ATOM 766 O O . GLU A 1 97 ? 21.462 -6.106 10.471 1.00 44.94 97 GLU A O 1
#

pLDDT: mean 74.7, std 17.88, range [32.97, 92.88]

Organism: NCBI:txid414771

Sequence (97 aa):
MIEQATLIAGWLFLCPERVIHLNLYQVVNGYMGNGPHFVTVIAKDEAAAEAAASEAFKKHAFYRGSYQYPEDYWTDLEVNFLSDASVPFVSEVDEGE

Radius of gyration: 23.34 Å; chains: 1; bounding box: 62×58×46 Å

Foldseek 3Di:
DDDDDDDDDDPPPDPPPPPQFWFWKKKWQPDPPVDIDIDIDIGSDQVRRLVVQLVVQQVVQQDPRDGVDDSSSSVVIDIGTDGTPVDDDDDDDDPDD

Secondary structure (DSSP, 8-state):
---------S------------EEEEEEE---SSS--EEEEEESSHHHHHHHHHHHHHHHHEETTEE-S-THHHHSEEEEEEEETTS----------